Protein AF-A0A139HZ28-F1 (afdb_monomer_lite)

Organism: NCBI:txid113226

Radius of gyration: 20.54 Å; chains: 1; bounding box: 54×57×50 Å

Foldseek 3Di:
DEWEDADLDLDPPDDDDLSYEYEYALLACRSNPPQDQPQDRDDNCVNCPPPPRPAHHYEACGHHDPPDDHHYHYVDPPGLVDQLDQSVLDDTGWDWDQDPVVRDIDTPDPPVSSVVSRVVRVVVVVVVVVVVVVVVVVVPPDDPDPPPDDD

Sequence (151 aa):
MLHTLTTASNRDDLDVTPDAVLVLKNIGPIGNPGMPEAGVIPLPRSKLRGTNTTDMLRLSDGRMSGTAGGTIGLHISPEAAIPGSPFRLVRSGDIIRMNLEKRSLDVDIPNEELARRKAEDEQKAWLQIQRRATHSTERTREVIVDCTKPR

InterPro domains:
  IPR042096 Dihydroxy-acid dehydratase, C-terminal [G3DSA:3.50.30.80] (3-121)
  IPR052352 Sugar Degradation Dehydratases [PTHR43183] (8-134)
  IPR056740 Dihydroxy-acid/6-phosphogluconate dehydratase, C-terminal [PF24877] (13-134)

Structure (mmCIF, N/CA/C/O backbone):
data_AF-A0A139HZ28-F1
#
_entry.id   AF-A0A139HZ28-F1
#
loop_
_atom_site.group_PDB
_atom_site.id
_atom_site.type_symbol
_atom_site.label_atom_id
_atom_site.label_alt_id
_atom_site.label_comp_id
_atom_site.label_asym_id
_atom_site.label_entity_id
_atom_site.label_seq_id
_atom_site.pdbx_PDB_ins_code
_atom_site.Cartn_x
_atom_site.Cartn_y
_atom_site.Cartn_z
_atom_site.occupancy
_atom_site.B_iso_or_equiv
_atom_site.auth_seq_id
_atom_site.auth_comp_id
_atom_site.auth_asym_id
_atom_site.auth_atom_id
_atom_site.pdbx_PDB_model_num
ATOM 1 N N . MET A 1 1 ? -13.471 -10.372 5.796 1.00 46.78 1 MET A N 1
ATOM 2 C CA . MET A 1 1 ? -12.374 -10.470 4.806 1.00 46.78 1 MET A CA 1
ATOM 3 C C . MET A 1 1 ? -12.007 -9.047 4.442 1.00 46.78 1 MET A C 1
ATOM 5 O O . MET A 1 1 ? -12.925 -8.292 4.163 1.00 46.78 1 MET A O 1
ATOM 9 N N . LEU A 1 2 ? -10.734 -8.656 4.534 1.00 61.00 2 LEU A N 1
ATOM 10 C CA . LEU A 1 2 ? -10.327 -7.275 4.256 1.00 61.00 2 LEU A CA 1
ATOM 11 C C . LEU A 1 2 ? -10.006 -7.137 2.760 1.00 61.00 2 LEU A C 1
ATOM 13 O O . LEU A 1 2 ? -9.188 -7.901 2.249 1.00 61.00 2 LEU A O 1
ATOM 17 N N . HIS A 1 3 ? -10.651 -6.204 2.058 1.00 66.81 3 HIS A N 1
ATOM 18 C CA . HIS A 1 3 ? -10.432 -5.959 0.624 1.00 66.81 3 HIS A CA 1
ATOM 19 C C . HIS A 1 3 ? -9.518 -4.750 0.406 1.00 66.81 3 HIS A C 1
ATOM 21 O O . HIS A 1 3 ? -9.628 -3.741 1.099 1.00 66.81 3 HIS A O 1
ATOM 27 N N . THR A 1 4 ? -8.619 -4.829 -0.572 1.00 64.88 4 THR A N 1
ATOM 28 C CA . THR A 1 4 ? -7.662 -3.759 -0.869 1.00 64.88 4 THR A CA 1
ATOM 29 C C . THR A 1 4 ? -8.264 -2.678 -1.751 1.00 64.88 4 THR A C 1
ATOM 31 O O . THR A 1 4 ? -8.928 -2.967 -2.744 1.00 64.88 4 THR A O 1
ATOM 34 N N . LEU A 1 5 ? -7.930 -1.424 -1.461 1.00 64.06 5 LEU A N 1
ATOM 35 C CA . LEU A 1 5 ? -8.213 -0.267 -2.298 1.00 64.06 5 LEU A CA 1
ATOM 36 C C . LEU A 1 5 ? -6.914 0.477 -2.584 1.00 64.06 5 LEU A C 1
ATOM 38 O O . LEU A 1 5 ? -6.300 1.053 -1.691 1.00 64.06 5 LEU A O 1
ATOM 42 N N . THR A 1 6 ? -6.484 0.474 -3.845 1.00 60.38 6 THR A N 1
ATOM 43 C CA . THR A 1 6 ? -5.192 1.054 -4.261 1.00 60.38 6 THR A CA 1
ATOM 44 C C . THR A 1 6 ? -5.275 2.541 -4.634 1.00 60.38 6 THR A C 1
ATOM 46 O O . THR A 1 6 ? -4.320 3.109 -5.161 1.00 60.38 6 THR A O 1
ATOM 49 N N . THR A 1 7 ? -6.414 3.197 -4.396 1.00 57.38 7 THR A N 1
ATOM 50 C CA . THR A 1 7 ? -6.649 4.572 -4.855 1.00 57.38 7 THR A CA 1
ATOM 51 C C . THR A 1 7 ? -6.812 5.519 -3.669 1.00 57.38 7 THR A C 1
ATOM 53 O O . THR A 1 7 ? -7.819 5.477 -2.972 1.00 57.38 7 THR A O 1
ATOM 56 N N . ALA A 1 8 ? -5.857 6.432 -3.478 1.00 53.53 8 ALA A N 1
ATOM 57 C CA . ALA A 1 8 ? -5.915 7.508 -2.480 1.00 53.53 8 ALA A CA 1
ATOM 58 C C . ALA A 1 8 ? -6.759 8.713 -2.946 1.00 53.53 8 ALA A C 1
ATOM 60 O O . ALA A 1 8 ? -6.397 9.866 -2.720 1.00 53.53 8 ALA A O 1
ATOM 61 N N . SER A 1 9 ? -7.850 8.468 -3.676 1.00 52.31 9 SER A N 1
ATOM 62 C CA . SER A 1 9 ? -8.640 9.532 -4.299 1.00 52.31 9 SER A CA 1
ATOM 63 C C . SER A 1 9 ? -9.982 9.675 -3.589 1.00 52.31 9 SER A C 1
ATOM 65 O O . SER A 1 9 ? -10.68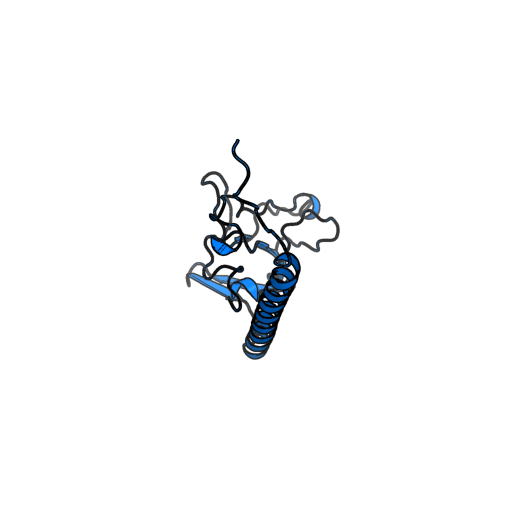4 8.688 -3.393 1.00 52.31 9 SER A O 1
ATOM 67 N N . ASN A 1 10 ? -10.338 10.909 -3.219 1.00 55.81 10 ASN A N 1
ATOM 68 C CA . ASN A 1 10 ? -11.625 11.281 -2.622 1.00 55.81 10 ASN A CA 1
ATOM 69 C C . ASN A 1 10 ? -12.741 11.270 -3.682 1.00 55.81 10 ASN A C 1
ATOM 71 O O . ASN A 1 10 ? -13.394 12.284 -3.917 1.00 55.81 10 ASN A O 1
ATOM 75 N N . ARG A 1 11 ? -12.872 10.159 -4.409 1.00 64.56 11 ARG A N 1
ATOM 76 C CA . ARG A 1 11 ? -13.906 9.996 -5.424 1.00 64.56 11 ARG A CA 1
ATOM 77 C C . ARG A 1 11 ? -15.147 9.392 -4.796 1.00 64.56 11 ARG A C 1
ATOM 79 O O . ARG A 1 11 ? -15.071 8.437 -4.021 1.00 64.56 11 ARG A O 1
ATOM 86 N N . ASP A 1 12 ? -16.293 9.926 -5.187 1.00 59.78 12 ASP A N 1
ATOM 87 C CA . ASP A 1 12 ? -17.586 9.477 -4.683 1.00 59.78 12 ASP A CA 1
ATOM 88 C C . ASP A 1 12 ? -18.006 8.112 -5.246 1.00 59.78 12 ASP A C 1
ATOM 90 O O . ASP A 1 12 ? -18.905 7.481 -4.696 1.00 59.78 12 ASP A O 1
ATOM 94 N N . ASP A 1 13 ? -17.334 7.605 -6.281 1.00 66.25 13 ASP A N 1
ATOM 95 C CA . ASP A 1 13 ? -17.544 6.271 -6.856 1.00 66.25 13 ASP A CA 1
ATOM 96 C C . ASP A 1 13 ? -16.716 5.169 -6.170 1.00 66.25 13 ASP A C 1
ATOM 98 O O . ASP A 1 13 ? -16.830 4.000 -6.533 1.00 66.25 13 ASP A O 1
ATOM 102 N N . LEU A 1 14 ? -15.900 5.511 -5.164 1.00 68.25 14 LEU A N 1
ATOM 103 C CA . LEU A 1 14 ? -15.061 4.528 -4.487 1.00 68.25 14 LEU A CA 1
ATOM 104 C C . LEU A 1 14 ? -15.901 3.663 -3.533 1.00 68.25 14 LEU A C 1
ATOM 106 O O . LEU A 1 14 ? -16.596 4.177 -2.645 1.00 68.25 14 LEU A O 1
ATOM 110 N N . ASP A 1 15 ? -15.829 2.349 -3.728 1.00 72.62 15 ASP A N 1
ATOM 111 C CA . ASP A 1 15 ? -16.467 1.347 -2.876 1.00 72.62 15 ASP A CA 1
ATOM 112 C C . ASP A 1 15 ? -15.572 1.063 -1.661 1.00 72.62 15 ASP A C 1
ATOM 114 O O . ASP A 1 15 ? -14.642 0.259 -1.727 1.00 72.62 15 ASP A O 1
ATOM 118 N N . VAL A 1 16 ? -15.782 1.817 -0.575 1.00 78.44 16 VAL A N 1
ATOM 119 C CA . VAL A 1 16 ? -14.986 1.713 0.656 1.00 78.44 16 VAL A CA 1
ATOM 120 C C . VAL A 1 16 ? -15.843 1.229 1.810 1.00 78.44 16 VAL A C 1
ATOM 122 O O . VAL A 1 16 ? -16.728 1.942 2.280 1.00 78.44 16 VAL A O 1
ATOM 125 N N . THR A 1 17 ? -15.509 0.048 2.318 1.00 82.62 17 THR A N 1
ATOM 126 C CA . THR A 1 17 ? -16.058 -0.504 3.559 1.00 82.62 17 THR A CA 1
ATOM 127 C C . THR A 1 17 ? -15.107 -0.258 4.736 1.00 82.62 17 THR A C 1
ATOM 129 O O . THR A 1 17 ? -13.901 -0.135 4.517 1.00 82.62 17 THR A O 1
ATOM 132 N N . PRO A 1 18 ? -15.590 -0.262 5.992 1.00 82.81 18 PRO A N 1
ATOM 133 C CA . PRO A 1 18 ? -14.739 -0.223 7.189 1.00 82.81 18 PRO A CA 1
ATOM 134 C C . PRO A 1 18 ? -13.611 -1.260 7.218 1.00 82.81 18 PRO A C 1
ATOM 136 O O . PRO A 1 18 ? -12.515 -0.977 7.688 1.00 82.81 18 PRO A O 1
ATOM 139 N N . ASP A 1 19 ? -13.881 -2.442 6.668 1.00 84.81 19 ASP A N 1
ATOM 140 C CA . ASP A 1 19 ? -12.941 -3.559 6.565 1.00 84.81 19 ASP A CA 1
ATOM 141 C C . ASP A 1 19 ? -11.975 -3.430 5.370 1.00 84.81 19 ASP A C 1
ATOM 143 O O . ASP A 1 19 ? -11.244 -4.361 5.042 1.00 84.81 19 ASP A O 1
ATOM 147 N N . ALA A 1 20 ? -11.979 -2.314 4.643 1.00 87.44 20 ALA A N 1
ATOM 148 C CA . ALA A 1 20 ? -11.076 -2.146 3.515 1.00 87.44 20 ALA A CA 1
ATOM 149 C C . ALA A 1 20 ? -9.671 -1.716 3.968 1.00 87.44 20 ALA A C 1
ATOM 151 O O . ALA A 1 20 ? -9.495 -1.017 4.967 1.00 87.44 20 ALA A O 1
ATOM 152 N N . VAL A 1 21 ? -8.661 -2.095 3.186 1.00 89.25 21 VAL A N 1
ATOM 153 C CA . VAL A 1 21 ? -7.271 -1.661 3.366 1.00 89.25 21 VAL A CA 1
ATOM 154 C C . VAL A 1 21 ? -6.951 -0.584 2.347 1.00 89.25 21 VAL A C 1
ATOM 156 O O . VAL A 1 21 ? -7.035 -0.815 1.140 1.00 89.25 21 VAL A O 1
ATOM 159 N N . LEU A 1 22 ? -6.551 0.590 2.824 1.00 88.88 22 LEU A N 1
ATOM 160 C CA . LEU A 1 22 ? -6.168 1.701 1.960 1.00 88.88 22 LEU A CA 1
ATOM 161 C C . LEU A 1 22 ? -4.682 1.585 1.613 1.00 88.88 22 LEU A C 1
ATOM 163 O O . LEU A 1 22 ? -3.836 1.555 2.503 1.00 88.88 22 LEU A O 1
ATOM 167 N N . VAL A 1 23 ? -4.355 1.538 0.325 1.00 90.38 23 VAL A N 1
ATOM 168 C CA . VAL A 1 23 ? -2.983 1.373 -0.166 1.00 90.38 23 VAL A CA 1
ATOM 169 C C . VAL A 1 23 ? -2.599 2.565 -1.031 1.00 90.38 23 VAL A C 1
ATOM 171 O O . VAL A 1 23 ? -3.245 2.845 -2.040 1.00 90.38 23 VAL A O 1
ATOM 174 N N . LEU A 1 24 ? -1.514 3.240 -0.657 1.00 89.56 24 LEU A N 1
ATOM 175 C CA . LEU A 1 24 ? -0.926 4.349 -1.396 1.00 89.56 24 LEU A CA 1
ATOM 176 C C . LEU A 1 24 ? 0.470 3.965 -1.880 1.00 89.56 24 LEU A C 1
ATOM 178 O O . LEU A 1 24 ? 1.295 3.472 -1.118 1.00 89.56 24 LEU A O 1
ATOM 182 N N . LYS A 1 25 ? 0.714 4.184 -3.169 1.00 90.94 25 LYS A N 1
ATOM 183 C CA . LYS A 1 25 ? 1.901 3.715 -3.886 1.00 90.94 25 LYS A CA 1
ATOM 184 C C . LYS A 1 25 ? 2.652 4.869 -4.521 1.00 90.94 25 LYS A C 1
ATOM 186 O O . LYS A 1 25 ? 2.038 5.883 -4.851 1.00 90.94 25 LYS A O 1
ATOM 191 N N . ASN A 1 26 ? 3.925 4.634 -4.829 1.00 88.62 26 ASN A N 1
ATOM 192 C CA . ASN A 1 26 ? 4.801 5.572 -5.530 1.00 88.62 26 ASN A CA 1
ATOM 193 C C . ASN A 1 26 ? 5.061 6.851 -4.723 1.00 88.62 26 ASN A C 1
ATOM 195 O O . ASN A 1 26 ? 5.196 7.927 -5.298 1.00 88.62 26 ASN A O 1
ATOM 199 N N . ILE A 1 27 ? 5.131 6.735 -3.396 1.00 88.94 27 ILE A N 1
ATOM 200 C CA . ILE A 1 27 ? 5.531 7.818 -2.484 1.00 88.94 27 ILE A CA 1
ATOM 201 C C . ILE A 1 27 ? 6.902 7.524 -1.850 1.00 88.94 27 ILE A C 1
ATOM 203 O O . ILE A 1 27 ? 7.327 8.219 -0.927 1.00 88.94 27 ILE A O 1
ATOM 207 N N . GLY A 1 28 ? 7.583 6.483 -2.331 1.00 87.31 28 GLY A N 1
ATOM 208 C CA . GLY A 1 28 ? 8.929 6.109 -1.918 1.00 87.31 28 GLY A CA 1
ATOM 209 C C . GLY A 1 28 ? 10.029 6.962 -2.563 1.00 87.31 28 GLY A C 1
ATOM 210 O O . GLY A 1 28 ? 9.734 7.900 -3.310 1.00 87.31 28 GLY A O 1
ATOM 211 N N . PRO A 1 29 ? 11.308 6.657 -2.279 1.00 87.00 29 PRO A N 1
ATOM 212 C CA . PRO A 1 29 ? 12.458 7.436 -2.738 1.00 87.00 29 PRO A CA 1
ATOM 213 C C . PRO A 1 29 ? 12.575 7.602 -4.256 1.00 87.00 29 PRO A C 1
ATOM 215 O O . PRO A 1 29 ? 13.029 8.655 -4.698 1.00 87.00 29 PRO A O 1
ATOM 218 N N . ILE A 1 30 ? 12.198 6.593 -5.046 1.00 86.62 30 ILE A N 1
ATOM 219 C CA . ILE A 1 30 ? 12.215 6.638 -6.515 1.00 86.62 30 ILE A CA 1
ATOM 220 C C . ILE A 1 30 ? 10.863 7.126 -7.043 1.00 86.62 30 ILE A C 1
ATOM 222 O O . ILE A 1 30 ? 10.824 7.901 -7.999 1.00 86.62 30 ILE A O 1
ATOM 226 N N . GLY A 1 31 ? 9.756 6.671 -6.446 1.00 82.31 31 GLY A N 1
ATOM 227 C CA . GLY A 1 31 ? 8.402 6.983 -6.912 1.00 82.31 31 GLY A CA 1
ATOM 228 C C . GLY A 1 31 ? 8.056 8.461 -6.803 1.00 82.31 31 GLY A C 1
ATOM 229 O O . GLY A 1 31 ? 7.573 9.056 -7.768 1.00 82.31 31 GLY A O 1
ATOM 230 N N . ASN A 1 32 ? 8.362 9.055 -5.652 1.00 82.38 32 ASN A N 1
ATOM 231 C CA . ASN A 1 32 ? 8.280 10.487 -5.433 1.00 82.38 32 ASN A CA 1
ATOM 232 C C . ASN A 1 32 ? 9.621 10.959 -4.853 1.00 82.38 32 ASN A C 1
ATOM 234 O O . ASN A 1 32 ? 9.832 10.819 -3.644 1.00 82.38 32 ASN A O 1
ATOM 238 N N . PRO A 1 33 ? 10.546 11.450 -5.706 1.00 80.19 33 PRO A N 1
ATOM 239 C CA . PRO A 1 33 ? 11.932 11.714 -5.344 1.00 80.19 33 PRO A CA 1
ATOM 240 C C . PRO A 1 33 ? 12.091 12.372 -3.973 1.00 80.19 33 PRO A C 1
ATOM 242 O O . PRO A 1 33 ? 11.611 13.479 -3.742 1.00 80.19 33 PRO A O 1
ATOM 245 N N . GLY A 1 34 ? 12.770 11.671 -3.062 1.00 78.25 34 GLY A N 1
ATOM 246 C CA . GLY A 1 34 ? 13.008 12.145 -1.695 1.00 78.25 34 GLY A CA 1
ATOM 247 C C . GLY A 1 34 ? 12.005 11.675 -0.635 1.00 78.25 34 GLY A C 1
ATOM 248 O O . GLY A 1 34 ? 12.179 12.042 0.523 1.00 78.25 34 GLY A O 1
ATOM 249 N N . MET A 1 35 ? 11.019 10.837 -0.989 1.00 82.38 35 MET A N 1
ATOM 250 C CA . MET A 1 35 ? 10.100 10.170 -0.051 1.00 82.38 35 MET A CA 1
ATOM 251 C C . MET A 1 35 ? 9.396 11.160 0.902 1.00 82.38 35 MET A C 1
ATOM 253 O O . MET A 1 35 ? 9.713 11.220 2.095 1.00 82.38 35 MET A O 1
ATOM 257 N N . PRO A 1 36 ? 8.456 11.979 0.401 1.00 78.38 36 PRO A N 1
ATOM 258 C CA . PRO A 1 36 ? 7.821 13.019 1.204 1.00 78.38 36 PRO A CA 1
ATOM 259 C C . PRO A 1 36 ? 6.960 12.446 2.337 1.00 78.38 36 PRO A C 1
ATOM 261 O O . PRO A 1 36 ? 6.464 11.319 2.271 1.00 78.38 36 PRO A O 1
ATOM 264 N N . GLU A 1 37 ? 6.701 13.265 3.361 1.00 78.81 37 GLU A N 1
ATOM 265 C CA . GLU A 1 37 ? 5.820 12.941 4.499 1.00 78.81 37 GLU A CA 1
ATOM 266 C C . GLU A 1 37 ? 4.321 12.986 4.137 1.00 78.81 37 GLU A C 1
ATOM 268 O O . GLU A 1 37 ? 3.483 13.468 4.895 1.00 78.81 37 GLU A O 1
ATOM 273 N N . ALA A 1 38 ? 3.978 12.483 2.952 1.00 72.94 38 ALA A N 1
ATOM 274 C CA . ALA A 1 38 ? 2.627 12.425 2.398 1.00 72.94 38 ALA A CA 1
ATOM 275 C C . ALA A 1 38 ? 2.087 10.982 2.326 1.00 72.94 38 ALA A C 1
ATOM 277 O O . ALA A 1 38 ? 1.158 10.694 1.578 1.00 72.94 38 ALA A O 1
ATOM 278 N N . GLY A 1 39 ? 2.673 10.057 3.091 1.00 69.69 39 GLY A N 1
ATOM 279 C CA . GLY A 1 39 ? 2.309 8.638 3.126 1.00 69.69 39 GLY A CA 1
ATOM 280 C C . GLY A 1 39 ? 1.043 8.320 3.928 1.00 69.69 39 GLY A C 1
ATOM 281 O O . GLY A 1 39 ? 0.659 7.152 4.004 1.00 69.69 39 GLY A O 1
ATOM 282 N N . VAL A 1 40 ? 0.396 9.325 4.532 1.00 78.12 40 VAL A N 1
ATOM 283 C CA . VAL A 1 40 ? -0.852 9.154 5.290 1.00 78.12 40 VAL A CA 1
ATOM 284 C C . VAL A 1 40 ? -2.048 9.365 4.377 1.00 78.12 40 VAL A C 1
ATOM 286 O O . VAL A 1 40 ? -2.284 10.458 3.868 1.00 78.12 40 VAL A O 1
ATOM 289 N N . ILE A 1 41 ? -2.852 8.315 4.236 1.00 79.06 41 ILE A N 1
ATOM 290 C CA . ILE A 1 41 ? -4.125 8.378 3.525 1.00 79.06 41 ILE A CA 1
ATOM 291 C C . ILE A 1 41 ? -5.186 8.899 4.507 1.00 79.06 41 ILE A C 1
ATOM 293 O O . ILE A 1 41 ? -5.390 8.274 5.559 1.00 79.06 41 ILE A O 1
ATOM 297 N N . PRO A 1 42 ? -5.858 10.029 4.219 1.00 80.38 42 PRO A N 1
ATOM 298 C CA . PRO A 1 42 ? -6.971 10.484 5.038 1.00 80.38 42 PRO A CA 1
ATOM 299 C C . PRO A 1 42 ? -8.135 9.493 4.932 1.00 80.38 42 PRO A C 1
ATOM 301 O O . PRO A 1 42 ? -8.424 8.969 3.857 1.00 80.38 42 PRO A O 1
ATOM 304 N N . LEU A 1 43 ? -8.820 9.244 6.050 1.00 81.12 43 LEU A N 1
ATOM 305 C CA . LEU A 1 43 ? -9.998 8.379 6.047 1.00 81.12 43 LEU A CA 1
ATOM 306 C C . LEU A 1 43 ? -11.117 9.019 5.206 1.00 81.12 43 LEU A C 1
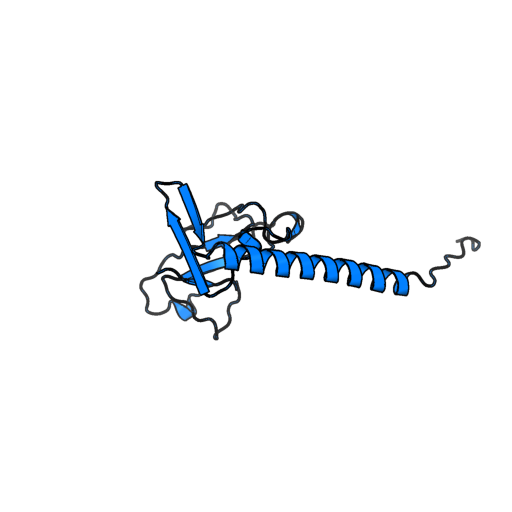ATOM 308 O O . LEU A 1 43 ? -11.401 10.209 5.392 1.00 81.12 43 LEU A O 1
ATOM 312 N N . PRO A 1 44 ? -11.798 8.256 4.330 1.00 78.56 44 PRO A N 1
ATOM 313 C CA . PRO A 1 44 ? -12.917 8.757 3.540 1.00 78.56 44 PRO A CA 1
ATOM 314 C C . PRO A 1 44 ? -14.159 8.926 4.429 1.00 78.56 44 PRO A C 1
ATOM 316 O O . PRO A 1 44 ? -15.070 8.098 4.449 1.00 78.56 44 PRO A O 1
ATOM 319 N N . ARG A 1 45 ? -14.198 10.024 5.196 1.00 77.12 45 ARG A N 1
ATOM 320 C CA . ARG A 1 45 ? -15.255 10.316 6.185 1.00 77.12 45 ARG A CA 1
ATOM 321 C C . ARG A 1 45 ? -16.660 10.342 5.582 1.00 77.12 45 ARG A C 1
ATOM 323 O O . ARG A 1 45 ? -17.613 10.008 6.275 1.00 77.12 45 ARG A O 1
ATOM 330 N N . SER A 1 46 ? -16.791 10.731 4.313 1.00 76.19 46 SER A N 1
ATOM 331 C CA . SER A 1 46 ? -18.065 10.725 3.584 1.00 76.19 46 SER A CA 1
ATOM 332 C C . SER A 1 46 ? -18.649 9.315 3.456 1.00 76.19 46 SER A C 1
ATOM 334 O O . SER A 1 46 ? -19.852 9.142 3.627 1.00 76.19 46 SER A O 1
ATOM 336 N N . LYS A 1 47 ? -17.798 8.308 3.222 1.00 74.56 47 LYS A N 1
ATOM 337 C CA . LYS A 1 47 ? -18.178 6.897 3.033 1.00 74.56 47 LYS A CA 1
ATOM 338 C C . LYS A 1 47 ? -18.354 6.141 4.344 1.00 74.56 47 LYS A C 1
ATOM 340 O O . LYS A 1 47 ? -19.205 5.269 4.442 1.00 74.56 47 LYS A O 1
ATOM 345 N N . LEU A 1 48 ? -17.597 6.522 5.369 1.00 75.38 48 LEU A N 1
ATOM 346 C CA . LEU A 1 48 ? -17.718 5.953 6.713 1.00 75.38 48 LEU A CA 1
ATOM 347 C C . LEU A 1 48 ? -18.843 6.602 7.536 1.00 75.38 48 LEU A C 1
ATOM 349 O O . LEU A 1 48 ? -19.063 6.230 8.689 1.00 75.38 48 LEU A O 1
ATOM 353 N N . ARG A 1 49 ? -19.574 7.576 6.979 1.00 73.88 49 ARG A N 1
ATOM 354 C CA . ARG A 1 49 ? -20.647 8.278 7.689 1.00 73.88 49 ARG A CA 1
ATOM 355 C C . ARG A 1 49 ? -21.760 7.298 8.075 1.00 73.88 49 ARG A C 1
ATOM 357 O O . ARG A 1 49 ? -22.432 6.748 7.214 1.00 73.88 49 ARG A O 1
ATOM 364 N N . GLY A 1 50 ? -21.979 7.124 9.379 1.00 75.50 50 GLY A N 1
ATOM 365 C CA . GLY A 1 50 ? -22.956 6.172 9.929 1.00 75.50 50 GLY A CA 1
ATOM 366 C C . GLY A 1 50 ? -22.347 4.839 10.374 1.00 75.50 50 GLY A C 1
ATOM 367 O O . GLY A 1 50 ? -23.007 4.077 11.072 1.00 75.50 50 GLY A O 1
ATOM 368 N N . THR A 1 51 ? -21.078 4.586 10.050 1.00 74.94 51 THR A N 1
ATOM 369 C CA . THR A 1 51 ? -20.284 3.510 10.656 1.00 74.94 51 THR A CA 1
ATOM 370 C C . THR A 1 51 ? -19.562 4.061 11.889 1.00 74.94 51 THR A C 1
ATOM 372 O O . THR A 1 51 ? -19.108 5.205 11.875 1.00 74.94 51 THR A O 1
ATOM 375 N N . ASN A 1 52 ? -19.434 3.281 12.967 1.00 81.06 52 ASN A N 1
ATOM 376 C CA . ASN A 1 52 ? -18.651 3.678 14.151 1.00 81.06 52 ASN A CA 1
ATOM 377 C C . ASN A 1 52 ? -17.134 3.468 13.933 1.00 81.06 52 ASN A C 1
ATOM 379 O O . ASN A 1 52 ? -16.398 3.109 14.850 1.00 81.06 52 ASN A O 1
ATOM 383 N N . THR A 1 53 ? -16.675 3.611 12.689 1.00 81.75 53 THR A N 1
ATOM 384 C CA . THR A 1 53 ? -15.306 3.309 12.274 1.00 81.75 53 THR A CA 1
ATOM 385 C C . THR A 1 53 ? -14.434 4.536 12.465 1.00 81.75 53 THR A C 1
ATOM 387 O O . THR A 1 53 ? -14.557 5.531 11.751 1.00 81.75 53 THR A O 1
ATOM 390 N N . THR A 1 54 ? -13.541 4.459 13.446 1.00 83.81 54 THR A N 1
ATOM 391 C CA . THR A 1 54 ? -12.602 5.532 13.796 1.00 83.81 54 THR A CA 1
ATOM 392 C C . THR A 1 54 ? -11.221 5.343 13.172 1.00 83.81 54 THR A C 1
ATOM 394 O O . THR A 1 54 ? -10.474 6.314 13.057 1.00 83.81 54 THR A O 1
ATOM 397 N N . ASP A 1 55 ? -10.888 4.123 12.745 1.00 87.75 55 ASP A N 1
ATOM 398 C CA . ASP A 1 55 ? -9.589 3.763 12.184 1.00 87.75 55 ASP A CA 1
ATOM 399 C C . ASP A 1 55 ? -9.718 2.679 11.102 1.00 87.75 55 ASP A C 1
ATOM 401 O O . ASP A 1 55 ? -10.653 1.880 11.118 1.00 87.75 55 ASP A O 1
ATOM 405 N N . MET A 1 56 ? -8.770 2.668 10.164 1.00 87.44 56 MET A N 1
ATOM 406 C CA . MET A 1 56 ? -8.646 1.681 9.089 1.00 87.44 56 MET A CA 1
ATOM 407 C C . MET A 1 56 ? -7.171 1.390 8.820 1.00 87.44 56 MET A C 1
ATOM 409 O O . MET A 1 56 ? -6.328 2.291 8.926 1.00 87.44 56 MET A O 1
ATOM 413 N N . LEU A 1 57 ? -6.875 0.160 8.389 1.00 89.81 57 LEU A N 1
ATOM 414 C CA . LEU A 1 57 ? -5.531 -0.220 7.967 1.00 89.81 57 LEU A CA 1
ATOM 415 C C . LEU A 1 57 ? -5.124 0.567 6.715 1.00 89.81 57 LEU A C 1
ATOM 417 O O . LEU A 1 57 ? -5.789 0.516 5.677 1.00 89.81 57 LEU A O 1
ATOM 421 N N . ARG A 1 58 ? -4.008 1.287 6.820 1.00 90.06 58 ARG A N 1
ATOM 422 C CA . ARG A 1 58 ? -3.438 2.117 5.753 1.00 90.06 58 ARG A CA 1
ATOM 423 C C . ARG A 1 58 ? -2.002 1.694 5.485 1.00 90.06 58 ARG A C 1
ATOM 425 O O . ARG A 1 58 ? -1.237 1.520 6.424 1.00 90.06 58 ARG A O 1
ATOM 432 N N . LEU A 1 59 ? -1.631 1.534 4.223 1.00 91.88 59 LEU A N 1
ATOM 433 C CA . LEU A 1 59 ? -0.318 1.045 3.805 1.00 91.88 59 LEU A CA 1
ATOM 434 C C . LEU A 1 59 ? 0.304 2.004 2.794 1.00 91.88 59 LEU A C 1
ATOM 436 O O . LEU A 1 59 ? -0.350 2.367 1.813 1.00 91.88 59 LEU A O 1
ATOM 440 N N . SER A 1 60 ? 1.567 2.382 2.995 1.00 91.38 60 SER A N 1
ATOM 441 C CA . SER A 1 60 ? 2.320 3.136 1.994 1.00 91.38 60 SER A CA 1
ATOM 442 C C . SER A 1 60 ? 3.820 2.841 1.979 1.00 91.38 60 SER A C 1
ATOM 444 O O . SER A 1 60 ? 4.425 2.421 2.966 1.00 91.38 60 SER A O 1
ATOM 446 N N . ASP A 1 61 ? 4.427 3.092 0.820 1.00 91.88 61 ASP A N 1
ATOM 447 C CA .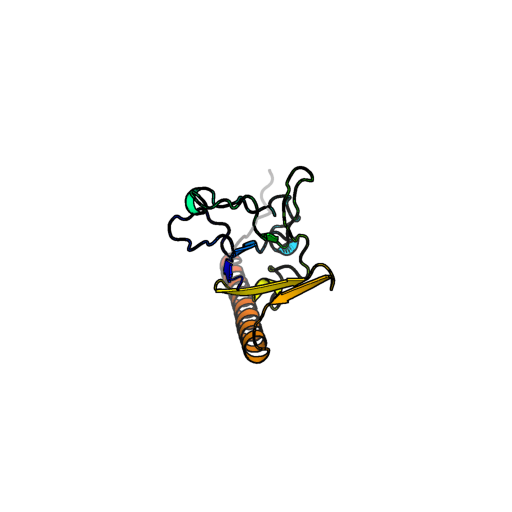 ASP A 1 61 ? 5.879 3.109 0.617 1.00 91.88 61 ASP A CA 1
ATOM 448 C C . ASP A 1 61 ? 6.507 4.474 0.968 1.00 91.88 61 ASP A C 1
ATOM 450 O O . ASP A 1 61 ? 7.679 4.702 0.688 1.00 91.88 61 ASP A O 1
ATOM 454 N N . GLY A 1 62 ? 5.740 5.376 1.596 1.00 89.12 62 GLY A N 1
ATOM 455 C CA . GLY A 1 62 ? 6.156 6.726 1.979 1.00 89.12 62 GLY A CA 1
ATOM 456 C C . GLY A 1 62 ? 6.351 6.915 3.484 1.00 89.12 62 GLY A C 1
ATOM 457 O O . GLY A 1 62 ? 6.342 5.959 4.263 1.00 89.12 62 GLY A O 1
ATOM 458 N N . ARG A 1 63 ? 6.536 8.177 3.888 1.00 89.31 63 ARG A N 1
ATOM 459 C CA . ARG A 1 63 ? 6.707 8.617 5.286 1.00 89.31 63 ARG A CA 1
ATOM 460 C C . ARG A 1 63 ? 5.444 9.279 5.836 1.00 89.31 63 ARG A C 1
ATOM 462 O O . ARG A 1 63 ? 4.610 9.757 5.073 1.00 89.31 63 ARG A O 1
ATOM 469 N N . MET A 1 64 ? 5.345 9.395 7.159 1.00 86.19 64 MET A N 1
ATOM 470 C CA . MET A 1 64 ? 4.355 10.244 7.837 1.00 86.19 64 MET A CA 1
ATOM 471 C C . MET A 1 64 ? 5.028 11.227 8.792 1.00 86.19 64 MET A C 1
ATOM 473 O O . MET A 1 64 ? 6.097 10.925 9.324 1.00 86.19 64 MET A O 1
ATOM 477 N N . SER A 1 65 ? 4.359 12.346 9.075 1.00 80.31 65 SER A N 1
ATOM 478 C CA . SER A 1 65 ? 4.693 13.169 10.236 1.00 80.31 65 SER A CA 1
ATOM 479 C C . SER A 1 65 ? 4.362 12.405 11.524 1.00 80.31 65 SER A C 1
ATOM 481 O O . SER A 1 65 ? 3.335 11.727 11.611 1.00 80.31 65 SER A O 1
ATOM 483 N N . GLY A 1 66 ? 5.189 12.549 12.564 1.00 74.25 66 GLY A N 1
ATOM 484 C CA . GLY A 1 66 ? 4.991 11.864 13.854 1.00 74.25 66 GLY A CA 1
ATOM 485 C C . GLY A 1 66 ? 3.715 12.253 14.622 1.00 74.25 66 GLY A C 1
ATOM 486 O O . GLY A 1 66 ? 3.449 11.704 15.683 1.00 74.25 66 GLY A O 1
ATOM 487 N N . THR A 1 67 ? 2.931 13.203 14.107 1.00 72.06 67 THR A N 1
ATOM 488 C CA . THR A 1 67 ? 1.658 13.671 14.676 1.00 72.06 67 THR A CA 1
ATOM 489 C C . THR A 1 67 ? 0.434 12.920 14.151 1.00 72.06 67 THR A C 1
ATOM 491 O O . THR A 1 67 ? -0.649 13.051 14.722 1.00 72.06 67 THR A O 1
ATOM 494 N N . ALA A 1 68 ? 0.567 12.160 13.062 1.00 72.31 68 ALA A N 1
ATOM 495 C CA . ALA A 1 68 ? -0.526 11.352 12.536 1.00 72.31 68 ALA A CA 1
ATOM 496 C C . ALA A 1 68 ? -0.630 10.009 13.289 1.00 72.31 68 ALA A C 1
ATOM 498 O O . ALA A 1 68 ? 0.354 9.505 13.825 1.00 72.31 68 ALA A O 1
ATOM 499 N N . GLY A 1 69 ? -1.834 9.430 13.353 1.00 75.00 69 GLY A N 1
ATOM 500 C CA . GLY A 1 69 ? -2.108 8.240 14.166 1.00 75.00 69 GLY A CA 1
ATOM 501 C C . GLY A 1 69 ? -3.099 7.246 13.551 1.00 75.00 69 GLY A C 1
ATOM 502 O O . GLY A 1 69 ? -3.776 7.525 12.551 1.00 75.00 69 GLY A O 1
ATOM 503 N N . GLY A 1 70 ? -3.166 6.075 14.186 1.00 84.94 70 GLY A N 1
ATOM 504 C CA . GLY A 1 70 ? -3.985 4.916 13.816 1.00 84.94 70 GLY A CA 1
ATOM 505 C C . GLY A 1 70 ? -3.168 3.773 13.207 1.00 84.94 70 GLY A C 1
ATOM 506 O O . GLY A 1 70 ? -1.941 3.748 13.304 1.00 84.94 70 GLY A O 1
ATOM 507 N N . THR A 1 71 ? -3.849 2.813 12.592 1.00 89.31 71 THR A N 1
ATOM 508 C CA . THR A 1 71 ? -3.251 1.569 12.096 1.00 89.31 71 THR A CA 1
ATOM 509 C C . THR A 1 71 ? -2.611 1.790 10.724 1.00 89.31 71 THR A C 1
ATOM 511 O O . THR A 1 71 ? -3.267 1.680 9.685 1.00 89.31 71 THR A O 1
ATOM 514 N N . ILE A 1 72 ? -1.320 2.138 10.712 1.00 89.25 72 ILE A N 1
ATOM 515 C CA . ILE A 1 72 ? -0.592 2.529 9.496 1.00 89.25 72 ILE A CA 1
ATOM 516 C C . ILE A 1 72 ? 0.700 1.713 9.345 1.00 89.25 72 ILE A C 1
ATOM 518 O O . ILE A 1 72 ? 1.541 1.694 10.240 1.00 89.25 72 ILE A O 1
ATOM 522 N N . GLY A 1 73 ? 0.874 1.069 8.189 1.00 90.38 73 GLY A N 1
ATOM 523 C CA . GLY A 1 73 ? 2.135 0.484 7.738 1.00 90.38 73 GLY A CA 1
ATOM 524 C C . GLY A 1 73 ? 2.864 1.436 6.792 1.00 90.38 73 GLY A C 1
ATOM 525 O O . GLY A 1 73 ? 2.315 1.831 5.764 1.00 90.38 73 GLY A O 1
ATOM 526 N N . LEU A 1 74 ? 4.098 1.798 7.137 1.00 90.81 74 LEU A N 1
ATOM 527 C CA . LEU A 1 74 ? 4.942 2.726 6.379 1.00 90.81 74 LEU A CA 1
ATOM 528 C C . LEU A 1 74 ? 6.258 2.083 5.964 1.00 90.81 74 LEU A C 1
ATOM 530 O O . LEU A 1 74 ? 6.618 1.013 6.454 1.00 90.81 74 LEU A O 1
ATOM 534 N N . HIS A 1 75 ? 6.997 2.786 5.102 1.00 91.69 75 HIS A N 1
ATOM 535 C CA . HIS A 1 75 ? 8.325 2.380 4.636 1.00 91.69 75 HIS A CA 1
ATOM 536 C C . HIS A 1 75 ? 8.328 0.993 3.973 1.00 91.69 75 HIS A C 1
ATOM 538 O O . HIS A 1 75 ? 9.333 0.277 4.016 1.00 91.69 75 HIS A O 1
ATOM 544 N N . ILE A 1 76 ? 7.204 0.606 3.359 1.00 92.31 76 ILE A N 1
ATOM 545 C CA . ILE A 1 76 ? 7.084 -0.686 2.685 1.00 92.31 76 ILE A CA 1
ATOM 546 C C . ILE A 1 76 ? 8.146 -0.768 1.593 1.00 92.31 76 ILE A C 1
ATOM 548 O O . ILE A 1 76 ? 8.177 0.037 0.662 1.00 92.31 76 ILE A O 1
ATOM 552 N N . SER A 1 77 ? 9.023 -1.755 1.744 1.00 90.94 77 SER A N 1
ATOM 553 C CA . SER A 1 77 ? 10.169 -1.979 0.876 1.00 90.94 77 SER A CA 1
ATOM 554 C C . SER A 1 77 ? 10.148 -3.421 0.366 1.00 90.94 77 SER A C 1
ATOM 556 O O . SER A 1 77 ? 9.913 -4.329 1.166 1.00 90.94 77 SER A O 1
ATOM 558 N N . PRO A 1 78 ? 10.421 -3.667 -0.928 1.00 92.12 78 PRO A N 1
ATOM 559 C CA . PRO A 1 78 ? 10.741 -2.689 -1.979 1.00 92.12 78 PRO A CA 1
ATOM 560 C C . PRO A 1 78 ? 9.544 -1.801 -2.388 1.00 92.12 78 PRO A C 1
ATOM 562 O O . PRO A 1 78 ? 8.410 -2.278 -2.425 1.00 92.12 78 PRO A O 1
ATOM 565 N N . GLU A 1 79 ? 9.794 -0.523 -2.708 1.00 92.12 79 GLU A N 1
ATOM 566 C CA . GLU A 1 79 ? 8.740 0.455 -3.045 1.00 92.12 79 GLU A CA 1
ATOM 567 C C . GLU A 1 79 ? 7.992 0.121 -4.351 1.00 92.12 79 GLU A C 1
ATOM 569 O O . GLU A 1 79 ? 8.482 -0.635 -5.197 1.00 92.12 79 GLU A O 1
ATOM 574 N N . ALA A 1 80 ? 6.820 0.725 -4.578 1.00 92.12 80 ALA A N 1
ATOM 575 C CA . ALA A 1 80 ? 6.013 0.451 -5.772 1.00 92.12 80 ALA A CA 1
ATOM 576 C C . ALA A 1 80 ? 6.605 1.015 -7.078 1.00 92.12 80 ALA A C 1
ATOM 578 O O . ALA A 1 80 ? 6.199 0.611 -8.171 1.00 92.12 80 ALA A O 1
ATOM 579 N N . ALA A 1 81 ? 7.566 1.935 -6.991 1.00 89.25 81 ALA A N 1
ATOM 580 C CA . ALA A 1 81 ? 8.232 2.487 -8.164 1.00 89.25 81 ALA A CA 1
ATOM 581 C C . ALA A 1 81 ? 9.163 1.475 -8.849 1.00 89.25 81 ALA A C 1
ATOM 583 O O . ALA A 1 81 ? 9.397 1.582 -10.053 1.00 89.25 81 ALA A O 1
ATOM 584 N N . ILE A 1 82 ? 9.660 0.483 -8.103 1.00 90.56 82 ILE A N 1
ATOM 585 C CA . ILE A 1 82 ? 10.552 -0.559 -8.615 1.00 90.56 82 ILE A CA 1
ATOM 586 C C . ILE A 1 82 ? 9.718 -1.595 -9.390 1.00 90.56 82 ILE A C 1
ATOM 588 O O . ILE A 1 82 ? 8.807 -2.193 -8.806 1.00 90.56 82 ILE A O 1
ATOM 592 N N . PRO A 1 83 ? 9.999 -1.833 -10.688 1.00 90.62 83 PRO A N 1
ATOM 593 C CA . PRO A 1 83 ? 9.310 -2.860 -11.466 1.00 90.62 83 PRO A CA 1
ATOM 594 C C . PRO A 1 83 ? 9.423 -4.240 -10.818 1.00 90.62 83 PRO A C 1
ATOM 596 O O . PRO A 1 83 ? 10.482 -4.620 -10.319 1.00 90.62 83 PRO A O 1
ATOM 599 N N . GLY A 1 84 ? 8.317 -4.979 -10.805 1.00 89.06 84 GLY A N 1
ATOM 600 C CA . GLY A 1 84 ? 8.251 -6.308 -10.199 1.00 89.06 84 GLY A CA 1
ATOM 601 C C . GLY A 1 84 ? 8.277 -6.338 -8.664 1.00 89.06 84 GLY A C 1
ATOM 602 O O . GLY A 1 84 ? 8.330 -7.433 -8.095 1.00 89.06 84 GLY A O 1
ATOM 603 N N . SER A 1 85 ? 8.215 -5.190 -7.972 1.00 91.56 85 SER A N 1
ATOM 604 C CA . SER A 1 85 ? 8.105 -5.182 -6.509 1.00 91.56 85 SER A CA 1
ATOM 605 C C . SER A 1 85 ? 6.752 -5.736 -6.042 1.00 91.56 85 SER A C 1
ATOM 607 O O . SER A 1 85 ? 5.721 -5.411 -6.637 1.00 91.56 85 SER A O 1
ATOM 609 N N . PRO A 1 86 ? 6.693 -6.528 -4.954 1.00 91.06 86 PRO A N 1
ATOM 610 C CA . PRO A 1 86 ? 5.431 -7.095 -4.475 1.00 91.06 86 PRO A CA 1
ATOM 611 C C . PRO A 1 86 ? 4.369 -6.027 -4.198 1.00 91.06 86 PRO A C 1
ATOM 613 O O . PRO A 1 86 ? 3.210 -6.186 -4.581 1.00 91.06 86 PRO A O 1
ATOM 616 N N . PHE A 1 87 ? 4.775 -4.893 -3.615 1.00 91.56 87 PHE A N 1
ATOM 617 C CA . PHE A 1 87 ? 3.866 -3.793 -3.305 1.00 91.56 87 PHE A CA 1
ATOM 618 C C . PHE A 1 87 ? 3.249 -3.188 -4.569 1.00 91.56 87 PHE A C 1
ATOM 620 O O . PHE A 1 87 ? 2.054 -2.892 -4.591 1.00 91.56 87 PHE A O 1
ATOM 627 N N . ARG A 1 88 ? 4.007 -3.088 -5.668 1.00 92.06 88 ARG A N 1
ATOM 628 C CA . ARG A 1 88 ? 3.505 -2.628 -6.969 1.00 92.06 88 ARG A CA 1
ATOM 629 C C . ARG A 1 88 ? 2.420 -3.540 -7.543 1.00 92.06 88 ARG A C 1
ATOM 631 O O . ARG A 1 88 ? 1.449 -3.021 -8.092 1.00 92.06 88 ARG A O 1
ATOM 638 N N . LEU A 1 89 ? 2.542 -4.857 -7.360 1.00 92.38 89 LEU A N 1
ATOM 639 C CA . LEU A 1 89 ? 1.656 -5.873 -7.952 1.00 92.38 89 LEU A CA 1
ATOM 640 C C . LEU A 1 89 ? 0.276 -5.984 -7.293 1.00 92.38 89 LEU A C 1
ATOM 642 O O . LEU A 1 89 ? -0.639 -6.548 -7.901 1.00 92.38 89 LEU A O 1
ATOM 646 N N . VAL A 1 90 ? 0.118 -5.434 -6.087 1.00 91.81 90 VAL A N 1
ATOM 647 C CA . VAL A 1 90 ? -1.175 -5.350 -5.391 1.00 91.81 90 VAL A CA 1
ATOM 648 C C . VAL A 1 90 ? -2.183 -4.550 -6.232 1.00 91.81 90 VAL A C 1
ATOM 650 O O . VAL A 1 90 ? -1.860 -3.498 -6.784 1.00 91.81 90 VAL A O 1
ATOM 653 N N . ARG A 1 91 ? -3.416 -5.015 -6.351 1.00 90.12 91 ARG A N 1
ATOM 654 C CA . ARG A 1 91 ? -4.499 -4.359 -7.091 1.00 90.12 91 ARG A CA 1
ATOM 655 C C . ARG A 1 91 ? -5.709 -4.200 -6.172 1.00 90.12 91 ARG A C 1
ATOM 657 O O . ARG A 1 91 ? -5.845 -4.896 -5.166 1.00 90.12 91 ARG A O 1
ATOM 664 N N . SER A 1 92 ? -6.594 -3.266 -6.513 1.00 88.88 92 SER A N 1
ATOM 665 C CA . SER A 1 92 ? -7.869 -3.133 -5.808 1.00 88.88 92 SER A CA 1
ATOM 666 C C . SER A 1 92 ? -8.651 -4.448 -5.904 1.00 88.88 92 SER A C 1
ATOM 668 O O . SER A 1 92 ? -8.709 -5.046 -6.977 1.00 88.88 92 SER A O 1
ATOM 670 N N . GLY A 1 93 ? -9.228 -4.888 -4.789 1.00 87.19 93 GLY A N 1
ATOM 671 C CA . GLY A 1 93 ? -9.914 -6.174 -4.655 1.00 87.19 93 GLY A CA 1
ATOM 672 C C . GLY A 1 93 ? -9.049 -7.320 -4.122 1.00 87.19 93 GLY A C 1
ATOM 673 O O . GLY A 1 93 ? -9.611 -8.319 -3.685 1.00 87.19 93 GLY A O 1
ATOM 674 N N . ASP A 1 94 ? -7.718 -7.189 -4.081 1.00 91.12 94 ASP A N 1
ATOM 675 C CA . ASP A 1 94 ? -6.874 -8.213 -3.449 1.00 91.12 94 ASP A CA 1
ATOM 676 C C . ASP A 1 94 ? -7.126 -8.267 -1.933 1.00 91.12 94 ASP A C 1
ATOM 678 O O . ASP A 1 94 ? -7.442 -7.253 -1.304 1.00 91.12 94 ASP A O 1
ATOM 682 N N . ILE A 1 95 ? -6.948 -9.434 -1.318 1.00 91.00 95 ILE A N 1
ATOM 683 C CA . ILE A 1 95 ? -7.096 -9.589 0.133 1.00 91.00 95 ILE A CA 1
ATOM 684 C C . ILE A 1 95 ? -5.734 -9.381 0.797 1.00 91.00 95 ILE A C 1
ATOM 686 O O . ILE A 1 95 ? -4.756 -10.028 0.432 1.00 91.00 95 ILE A O 1
ATOM 690 N N . ILE A 1 96 ? -5.673 -8.498 1.793 1.00 91.50 96 ILE A N 1
ATOM 691 C CA . ILE A 1 96 ? -4.468 -8.265 2.601 1.00 91.50 96 ILE A CA 1
ATOM 692 C C . ILE A 1 96 ? -4.698 -8.792 4.012 1.00 91.50 96 ILE A C 1
ATOM 694 O O . ILE A 1 96 ? -5.738 -8.552 4.628 1.00 91.50 96 ILE A O 1
ATOM 698 N N . ARG A 1 97 ? -3.698 -9.496 4.542 1.00 91.62 97 ARG A N 1
ATOM 699 C CA . ARG A 1 97 ? -3.691 -10.030 5.899 1.00 91.62 97 ARG A CA 1
ATOM 700 C C . ARG A 1 97 ? -2.525 -9.435 6.670 1.00 91.62 97 ARG A C 1
ATOM 702 O O . ARG A 1 97 ? -1.371 -9.638 6.315 1.00 91.62 97 ARG A O 1
ATOM 709 N N . MET A 1 98 ? -2.833 -8.731 7.751 1.00 90.06 98 MET A N 1
ATOM 710 C CA . MET A 1 98 ? -1.834 -8.238 8.693 1.00 90.06 98 MET A CA 1
ATOM 711 C C . MET A 1 98 ? -1.905 -9.065 9.973 1.00 90.06 98 MET A C 1
ATOM 713 O O . MET A 1 98 ? -2.982 -9.234 10.544 1.00 90.06 98 MET A O 1
ATOM 717 N N . ASN A 1 99 ? -0.767 -9.579 10.428 1.00 91.38 99 ASN A N 1
ATOM 718 C CA . ASN A 1 99 ? -0.656 -10.283 11.698 1.00 91.38 99 ASN A CA 1
ATOM 719 C C . ASN A 1 99 ? 0.447 -9.643 12.547 1.00 91.38 99 ASN A C 1
ATOM 721 O O . ASN A 1 99 ? 1.630 -9.748 12.229 1.00 91.38 99 ASN A O 1
ATOM 725 N N . LEU A 1 100 ? 0.053 -8.986 13.640 1.00 90.19 100 LEU A N 1
ATOM 726 C CA . LEU A 1 100 ? 0.978 -8.274 14.526 1.00 90.19 100 LEU A CA 1
ATOM 727 C C . LEU A 1 100 ? 1.830 -9.216 15.385 1.00 90.19 100 LEU A C 1
ATOM 729 O O . LEU A 1 100 ? 2.996 -8.918 15.630 1.00 90.19 100 LEU A O 1
ATOM 733 N N . GLU A 1 101 ? 1.288 -10.364 15.795 1.00 93.69 101 GLU A N 1
ATOM 734 C CA . GLU A 1 101 ? 2.026 -11.358 16.586 1.00 93.69 101 GLU A CA 1
ATOM 735 C C . GLU A 1 101 ? 3.155 -11.985 15.764 1.00 93.69 101 GLU A C 1
ATOM 737 O O . GLU A 1 101 ? 4.292 -12.089 16.220 1.00 93.69 101 GLU A O 1
ATOM 742 N N . LYS A 1 102 ? 2.851 -12.343 14.513 1.00 95.06 102 LYS A N 1
ATOM 743 C CA . LYS A 1 102 ? 3.808 -12.905 13.552 1.00 95.06 102 LYS A CA 1
ATOM 744 C C . LYS A 1 102 ? 4.649 -11.843 12.850 1.00 95.06 102 LYS A C 1
ATOM 746 O O . LYS A 1 102 ? 5.588 -12.196 12.143 1.00 95.06 102 LYS A O 1
ATOM 751 N N . ARG A 1 103 ? 4.310 -10.560 13.027 1.00 93.31 103 ARG A N 1
ATOM 752 C CA . ARG A 1 103 ? 4.900 -9.418 12.312 1.00 93.31 103 ARG A CA 1
ATOM 753 C C . ARG A 1 103 ? 4.885 -9.620 10.791 1.00 93.31 103 ARG A C 1
ATOM 755 O O . ARG A 1 103 ? 5.859 -9.299 10.115 1.00 93.31 103 ARG A O 1
ATOM 762 N N . SER A 1 104 ? 3.786 -10.167 10.268 1.00 92.50 104 SER A N 1
ATOM 763 C CA . SER A 1 104 ? 3.613 -10.441 8.840 1.00 92.50 104 SER A CA 1
ATOM 764 C C . SER A 1 104 ? 2.572 -9.519 8.208 1.00 92.50 104 SER A C 1
ATOM 766 O O . SER A 1 104 ? 1.588 -9.117 8.840 1.00 92.50 104 SER A O 1
ATOM 768 N N . LEU A 1 105 ? 2.818 -9.174 6.946 1.00 91.81 105 LEU A N 1
ATOM 769 C CA . LEU A 1 105 ? 1.896 -8.467 6.071 1.00 91.81 105 LEU A CA 1
ATOM 770 C C . LEU A 1 105 ? 1.876 -9.218 4.743 1.00 91.81 105 LEU A C 1
ATOM 772 O O . LEU A 1 105 ? 2.812 -9.125 3.953 1.00 91.81 105 LEU A O 1
ATOM 776 N N . ASP A 1 106 ? 0.812 -9.978 4.539 1.00 92.31 106 ASP A N 1
ATOM 777 C CA . ASP A 1 106 ? 0.666 -10.913 3.436 1.00 92.31 106 ASP A CA 1
ATOM 778 C C . ASP A 1 106 ? -0.433 -10.432 2.487 1.00 92.31 106 ASP A C 1
ATOM 780 O O . ASP A 1 106 ? -1.430 -9.839 2.910 1.00 92.31 106 ASP A O 1
ATOM 784 N N . VAL A 1 107 ? -0.268 -10.715 1.199 1.00 91.56 107 VAL A N 1
ATOM 785 C CA . VAL A 1 107 ? -1.321 -10.536 0.199 1.00 91.56 107 VAL A CA 1
ATOM 786 C C . VAL A 1 107 ? -1.761 -11.914 -0.283 1.00 91.56 107 VAL A C 1
ATOM 788 O O . VAL A 1 107 ? -0.933 -12.745 -0.654 1.00 91.56 107 VAL A O 1
ATOM 791 N N . ASP A 1 108 ? -3.061 -12.177 -0.231 1.00 92.12 108 ASP A N 1
ATOM 792 C CA . ASP A 1 108 ? -3.653 -13.4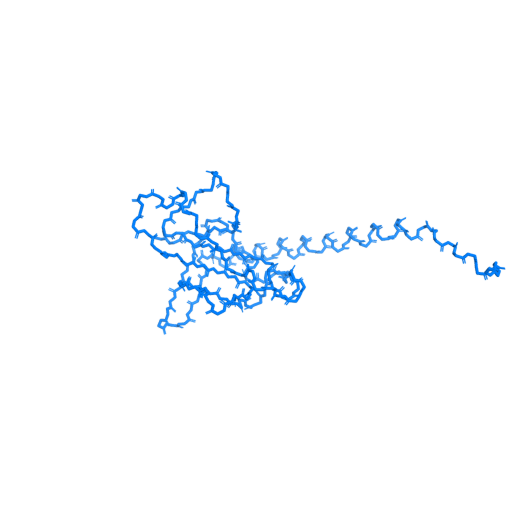67 -0.584 1.00 92.12 108 ASP A CA 1
ATOM 793 C C . ASP A 1 108 ? -3.834 -13.539 -2.107 1.00 92.12 108 ASP A C 1
ATOM 795 O O . ASP A 1 108 ? -4.919 -13.335 -2.654 1.00 92.12 108 ASP A O 1
ATOM 799 N N . ILE A 1 109 ? -2.713 -13.719 -2.806 1.00 90.88 109 ILE A N 1
ATOM 800 C CA . ILE A 1 109 ? -2.655 -13.868 -4.261 1.00 90.88 109 ILE A CA 1
ATOM 801 C C . ILE A 1 109 ? -1.984 -15.210 -4.557 1.00 90.88 109 ILE A C 1
ATOM 803 O O . ILE A 1 109 ? -0.872 -15.447 -4.076 1.00 90.88 109 ILE A O 1
ATOM 807 N N . PRO A 1 110 ? -2.598 -16.078 -5.379 1.00 93.56 110 PRO A N 1
ATOM 808 C CA . PRO A 1 110 ? -1.947 -17.297 -5.839 1.00 93.56 110 PRO A CA 1
ATOM 809 C C . PRO A 1 110 ? -0.607 -16.999 -6.525 1.00 93.56 110 PRO A C 1
ATOM 811 O O . PRO A 1 110 ? -0.504 -16.060 -7.316 1.00 93.56 110 PRO A O 1
ATOM 814 N N . ASN A 1 111 ? 0.408 -17.832 -6.280 1.00 92.56 111 ASN A N 1
ATOM 815 C CA . ASN A 1 111 ? 1.757 -17.645 -6.837 1.00 92.56 111 ASN A CA 1
ATOM 816 C C . ASN A 1 111 ? 1.765 -17.503 -8.369 1.00 92.56 111 ASN A C 1
ATOM 818 O O . ASN A 1 111 ? 2.539 -16.716 -8.910 1.00 92.56 111 ASN A O 1
ATOM 822 N N . GLU A 1 112 ? 0.887 -18.230 -9.062 1.00 94.69 112 GLU A N 1
ATOM 823 C CA . GLU A 1 112 ? 0.733 -18.156 -10.519 1.00 94.69 112 GLU A CA 1
ATOM 824 C C . GLU A 1 112 ? 0.259 -16.772 -10.978 1.00 94.69 112 GLU A C 1
ATOM 826 O O . GLU A 1 112 ? 0.832 -16.186 -11.898 1.00 94.69 112 GLU A O 1
ATOM 831 N N . GLU A 1 113 ? -0.740 -16.203 -10.298 1.00 93.62 113 GLU A N 1
ATOM 832 C CA . GLU A 1 113 ? -1.243 -14.864 -10.603 1.00 93.62 113 GLU A CA 1
ATOM 833 C C . GLU A 1 113 ? -0.196 -13.802 -10.261 1.00 93.62 113 GLU A C 1
ATOM 835 O O . GLU A 1 113 ? 0.012 -12.867 -11.035 1.00 93.62 113 GLU A O 1
ATOM 840 N N . LEU A 1 114 ? 0.525 -13.959 -9.148 1.00 91.81 114 LEU A N 1
ATOM 841 C CA . LEU A 1 114 ? 1.603 -13.044 -8.782 1.00 91.81 114 LEU A CA 1
ATOM 842 C C . LEU A 1 114 ? 2.724 -13.044 -9.836 1.00 91.81 114 LEU A C 1
ATOM 844 O O . LEU A 1 114 ? 3.171 -11.975 -10.255 1.00 91.81 114 LEU A O 1
ATOM 848 N N . ALA A 1 115 ? 3.135 -14.224 -10.312 1.00 93.69 115 ALA A N 1
ATOM 849 C CA . ALA A 1 115 ? 4.134 -14.368 -11.370 1.00 93.69 115 ALA A CA 1
ATOM 850 C C . ALA A 1 115 ? 3.659 -13.748 -12.694 1.00 93.69 115 ALA A C 1
ATOM 852 O O . ALA A 1 115 ? 4.410 -13.011 -13.337 1.00 93.69 115 ALA A O 1
ATOM 853 N N . ARG A 1 116 ? 2.392 -13.972 -13.066 1.00 95.31 116 ARG A N 1
ATOM 854 C CA . ARG A 1 116 ? 1.777 -13.370 -14.257 1.00 95.31 116 ARG A CA 1
ATOM 855 C C . ARG A 1 116 ? 1.775 -11.844 -14.175 1.00 95.31 116 ARG A C 1
ATOM 857 O O . ARG A 1 116 ? 2.230 -11.178 -15.103 1.00 95.31 116 ARG A O 1
ATOM 864 N N . ARG A 1 117 ? 1.320 -11.279 -13.050 1.00 94.62 117 ARG A N 1
ATOM 865 C CA . ARG A 1 117 ? 1.314 -9.824 -12.814 1.00 94.62 117 ARG A CA 1
ATOM 866 C C . ARG A 1 117 ? 2.723 -9.239 -12.857 1.00 94.62 117 ARG A C 1
ATOM 868 O O . ARG A 1 117 ? 2.892 -8.145 -13.389 1.00 94.62 117 ARG A O 1
ATOM 875 N N . LYS A 1 118 ? 3.714 -9.951 -12.313 1.00 93.50 118 LYS A N 1
ATOM 876 C CA . LYS A 1 118 ? 5.120 -9.537 -12.339 1.00 93.50 118 LYS A CA 1
ATOM 877 C C . LYS A 1 118 ? 5.658 -9.451 -13.766 1.00 93.50 118 LYS A C 1
ATOM 879 O O . LYS A 1 118 ? 6.183 -8.409 -14.142 1.00 93.50 118 LYS A O 1
ATOM 884 N N . ALA A 1 119 ? 5.455 -10.492 -14.570 1.00 93.50 119 ALA A N 1
ATOM 885 C CA . ALA A 1 119 ? 5.891 -10.507 -15.965 1.00 93.50 119 ALA A CA 1
ATOM 886 C C . ALA A 1 119 ? 5.213 -9.400 -16.795 1.00 93.50 119 ALA A C 1
ATOM 888 O O . ALA A 1 119 ? 5.875 -8.695 -17.556 1.00 93.50 119 ALA A O 1
ATOM 889 N N . GLU A 1 120 ? 3.902 -9.192 -16.612 1.00 93.62 120 GLU A N 1
ATOM 890 C CA . GLU A 1 120 ? 3.180 -8.081 -17.247 1.00 93.62 120 GLU A CA 1
ATOM 891 C C . GLU A 1 120 ? 3.757 -6.713 -16.869 1.00 93.62 120 GLU A C 1
ATOM 893 O O . GLU A 1 120 ? 3.829 -5.812 -17.708 1.00 93.62 120 GLU A O 1
ATOM 898 N N . ASP A 1 121 ? 4.109 -6.527 -15.598 1.00 92.75 121 ASP A N 1
ATOM 899 C CA . ASP A 1 121 ? 4.631 -5.266 -15.088 1.00 92.75 121 ASP A CA 1
ATOM 900 C C . ASP A 1 121 ? 6.043 -4.970 -15.605 1.00 92.75 121 ASP A C 1
ATOM 902 O O . ASP A 1 121 ? 6.301 -3.870 -16.099 1.00 92.75 121 ASP A O 1
ATOM 906 N N . GLU A 1 122 ? 6.930 -5.963 -15.575 1.00 90.25 122 GLU A N 1
ATOM 907 C CA . GLU A 1 122 ? 8.283 -5.860 -16.126 1.00 90.25 122 GLU A CA 1
ATOM 908 C C . GLU A 1 122 ? 8.240 -5.561 -17.631 1.00 90.25 122 GLU A C 1
ATOM 910 O O . GLU A 1 122 ? 8.925 -4.652 -18.103 1.00 90.25 122 GLU A O 1
ATOM 915 N N . GLN A 1 123 ? 7.362 -6.234 -18.382 1.00 90.81 123 GLN A N 1
ATOM 916 C CA . GLN A 1 123 ? 7.165 -5.966 -19.808 1.00 90.81 123 GLN A CA 1
ATOM 917 C C . GLN A 1 123 ? 6.690 -4.528 -20.064 1.00 90.81 123 GLN A C 1
ATOM 919 O O . GLN A 1 123 ? 7.184 -3.848 -20.968 1.00 90.81 123 GLN A O 1
ATOM 924 N N . LYS A 1 124 ? 5.746 -4.021 -19.259 1.00 89.75 124 LYS A N 1
ATOM 925 C CA . LYS A 1 124 ? 5.287 -2.625 -19.353 1.00 89.75 124 LYS A CA 1
ATOM 926 C C . LYS A 1 124 ? 6.413 -1.640 -19.052 1.00 89.75 124 LYS A C 1
ATOM 928 O O . LYS A 1 124 ? 6.530 -0.634 -19.754 1.00 89.75 124 LYS A O 1
ATOM 933 N N . ALA A 1 125 ? 7.232 -1.919 -18.040 1.00 87.62 125 ALA A N 1
ATOM 934 C CA . ALA A 1 125 ? 8.380 -1.089 -17.695 1.00 87.62 125 ALA A CA 1
ATOM 935 C C . ALA A 1 125 ? 9.386 -1.0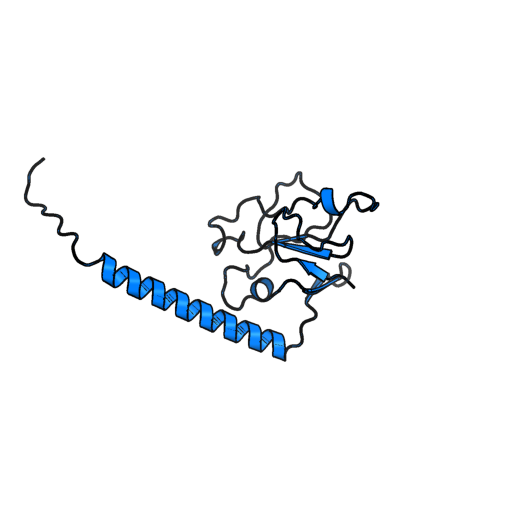20 -18.858 1.00 87.62 125 ALA A C 1
ATOM 937 O O . ALA A 1 125 ? 9.796 0.076 -19.247 1.00 87.62 125 ALA A O 1
ATOM 938 N N . TRP A 1 126 ? 9.694 -2.157 -19.492 1.00 85.75 126 TRP A N 1
ATOM 939 C CA . TRP A 1 126 ? 10.549 -2.211 -20.684 1.00 85.75 126 TRP A CA 1
ATOM 940 C C . TRP A 1 126 ? 10.013 -1.364 -21.844 1.00 85.75 126 TRP A C 1
ATOM 942 O O . TRP A 1 126 ? 10.750 -0.563 -22.423 1.00 85.75 126 TRP A O 1
ATOM 952 N N . LEU A 1 127 ? 8.717 -1.469 -22.150 1.00 87.38 127 LEU A N 1
ATOM 953 C CA . LEU A 1 127 ? 8.083 -0.674 -23.210 1.00 87.38 127 LEU A CA 1
ATOM 954 C C . LEU A 1 127 ? 8.110 0.836 -22.915 1.00 87.38 127 LEU A C 1
ATOM 956 O O . LEU A 1 127 ? 8.269 1.650 -23.828 1.00 87.38 127 LEU A O 1
ATOM 960 N N . GLN A 1 128 ? 7.971 1.237 -21.648 1.00 84.38 128 GLN A N 1
ATOM 961 C CA . GLN A 1 128 ? 8.079 2.644 -21.249 1.00 84.38 128 GLN A CA 1
ATOM 962 C C . GLN A 1 128 ? 9.496 3.195 -21.444 1.00 84.38 128 GLN A C 1
ATOM 964 O O . GLN A 1 128 ? 9.644 4.329 -21.911 1.00 84.38 128 GLN A O 1
ATOM 969 N N . ILE A 1 129 ? 10.524 2.401 -21.129 1.00 82.69 129 ILE A N 1
ATOM 970 C CA . ILE A 1 129 ? 11.927 2.765 -21.364 1.00 82.69 129 ILE A CA 1
ATOM 971 C C . ILE A 1 129 ? 12.167 2.980 -22.862 1.00 82.69 129 ILE A C 1
ATOM 973 O O . ILE A 1 129 ? 12.697 4.022 -23.248 1.00 82.69 129 ILE A O 1
ATOM 977 N N . GLN A 1 130 ? 11.700 2.057 -23.711 1.00 81.38 130 GLN A N 1
ATOM 978 C CA . GLN A 1 130 ? 11.824 2.192 -25.166 1.00 81.38 130 GLN A CA 1
ATOM 979 C C . GLN A 1 130 ? 11.139 3.460 -25.687 1.00 81.38 130 GLN A C 1
ATOM 981 O O . GLN A 1 130 ? 11.758 4.233 -26.412 1.00 81.38 130 GLN A O 1
ATOM 986 N N . ARG A 1 131 ? 9.902 3.743 -25.255 1.00 79.44 131 ARG A N 1
ATOM 987 C CA . ARG A 1 131 ? 9.178 4.965 -25.655 1.00 79.44 131 ARG A CA 1
ATOM 988 C C . ARG A 1 131 ? 9.923 6.249 -25.290 1.00 79.44 131 ARG A C 1
ATOM 990 O O . ARG A 1 131 ? 9.971 7.174 -26.102 1.00 79.44 131 ARG A O 1
ATOM 997 N N . ARG A 1 132 ? 10.503 6.316 -24.085 1.00 74.88 132 ARG A N 1
ATOM 998 C CA . ARG A 1 132 ? 11.312 7.468 -23.648 1.00 74.88 132 ARG A CA 1
ATOM 999 C C . ARG A 1 132 ? 12.583 7.615 -24.483 1.00 74.88 132 ARG A C 1
ATOM 1001 O O . ARG A 1 132 ? 12.926 8.739 -24.843 1.00 74.88 132 ARG A O 1
ATOM 1008 N N . ALA A 1 133 ? 13.240 6.506 -24.820 1.00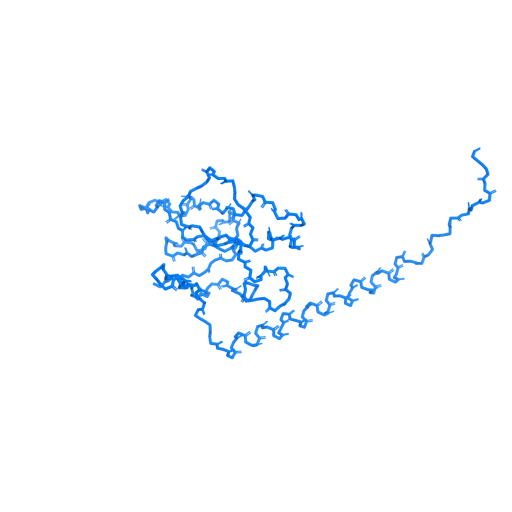 72.19 133 ALA A N 1
ATOM 1009 C CA . ALA A 1 133 ? 14.410 6.515 -25.691 1.00 72.19 133 ALA A CA 1
ATOM 1010 C C . ALA A 1 133 ? 14.064 7.048 -27.092 1.00 72.19 133 ALA A C 1
ATOM 1012 O O . ALA A 1 133 ? 14.732 7.960 -27.568 1.00 72.19 133 ALA A O 1
ATOM 1013 N N . THR A 1 134 ? 12.970 6.580 -27.704 1.00 65.88 134 THR A N 1
ATOM 1014 C CA . THR A 1 134 ? 12.536 7.026 -29.041 1.00 65.88 134 THR A CA 1
ATOM 1015 C C . THR A 1 134 ? 12.163 8.515 -29.080 1.00 65.88 134 THR A C 1
ATOM 1017 O O . THR A 1 134 ? 12.585 9.227 -29.987 1.00 65.88 134 THR A O 1
ATOM 1020 N N . HIS A 1 135 ? 11.448 9.026 -28.067 1.00 58.41 135 HIS A N 1
ATOM 1021 C CA . HIS A 1 135 ? 11.106 10.459 -27.972 1.00 58.41 135 HIS A CA 1
ATOM 1022 C C . HIS A 1 135 ? 12.328 11.370 -27.752 1.00 58.41 135 HIS A C 1
ATOM 1024 O O . HIS A 1 135 ? 12.307 12.540 -28.138 1.00 58.41 135 HIS A O 1
ATOM 1030 N N . SER A 1 136 ? 13.388 10.860 -27.120 1.00 54.91 136 SER A N 1
ATOM 1031 C CA . SER A 1 136 ? 14.654 11.585 -26.955 1.00 54.91 136 SER A CA 1
ATOM 1032 C C . SER A 1 136 ? 15.391 11.731 -28.290 1.00 54.91 136 SER A C 1
ATOM 1034 O O . SER A 1 136 ? 15.900 12.806 -28.612 1.00 54.91 136 SER A O 1
ATOM 1036 N N . THR A 1 137 ? 15.377 10.687 -29.125 1.00 54.44 137 THR A N 1
ATOM 1037 C CA . THR A 1 137 ? 16.038 10.713 -30.438 1.00 54.44 137 THR A CA 1
ATOM 1038 C C . THR A 1 137 ? 15.387 11.720 -31.396 1.00 54.44 137 THR A C 1
ATOM 1040 O O . THR A 1 137 ? 16.087 12.339 -32.193 1.00 54.44 137 THR A O 1
ATOM 1043 N N . GLU A 1 138 ? 14.077 11.958 -31.283 1.00 52.66 138 GLU A N 1
ATOM 1044 C CA . GLU A 1 138 ? 13.364 12.972 -32.077 1.00 52.66 138 GLU A CA 1
ATOM 1045 C C . GLU A 1 138 ? 13.599 14.413 -31.590 1.00 52.66 138 GLU A C 1
ATOM 1047 O O . GLU A 1 138 ? 13.704 15.317 -32.415 1.00 52.66 138 GLU A O 1
ATOM 1052 N N . ARG A 1 139 ? 13.758 14.644 -30.276 1.00 48.69 139 ARG A N 1
ATOM 1053 C CA . ARG A 1 139 ? 14.060 15.980 -29.711 1.00 48.69 139 ARG A CA 1
ATOM 1054 C C . ARG A 1 139 ? 15.514 16.421 -29.856 1.00 48.69 139 ARG A C 1
ATOM 1056 O O . ARG A 1 139 ? 15.796 17.601 -29.692 1.00 48.69 139 ARG A O 1
ATOM 1063 N N . THR A 1 140 ? 16.432 15.500 -30.139 1.00 49.53 140 THR A N 1
ATOM 1064 C CA . THR A 1 140 ? 17.865 15.819 -30.290 1.00 49.53 140 THR A CA 1
ATOM 1065 C C . THR A 1 140 ? 18.231 16.195 -31.736 1.00 49.53 140 THR A C 1
ATOM 1067 O O . THR A 1 140 ? 19.401 16.394 -32.057 1.00 49.53 140 THR A O 1
ATOM 1070 N N . ARG A 1 141 ? 17.245 16.339 -32.634 1.00 47.62 141 ARG A N 1
ATOM 1071 C CA . ARG A 1 141 ? 17.460 16.954 -33.948 1.00 47.62 141 ARG A CA 1
ATOM 1072 C C . ARG A 1 141 ? 17.481 18.476 -33.790 1.00 47.62 141 ARG A C 1
ATOM 1074 O O . ARG A 1 141 ? 16.448 19.124 -33.849 1.00 47.62 141 ARG A O 1
ATOM 1081 N N . GLU A 1 142 ? 18.698 18.982 -33.610 1.00 53.25 142 GLU A N 1
ATOM 1082 C CA . GLU A 1 142 ? 19.108 20.385 -33.728 1.00 53.25 142 GLU A CA 1
ATOM 1083 C C . GLU A 1 142 ? 18.921 21.272 -32.481 1.00 53.25 142 GLU A C 1
ATOM 1085 O O . GLU A 1 142 ? 17.942 21.988 -32.298 1.00 53.25 142 GLU A O 1
ATOM 1090 N N . VAL A 1 143 ? 19.966 21.295 -31.650 1.00 49.09 143 VAL A N 1
ATOM 1091 C CA . VAL A 1 143 ? 20.374 22.508 -30.933 1.00 49.09 143 VAL A CA 1
ATOM 1092 C C . VAL A 1 143 ? 21.819 22.782 -31.346 1.00 49.09 143 VAL A C 1
ATOM 1094 O O . VAL A 1 143 ? 22.762 22.320 -30.706 1.00 49.09 143 VAL A O 1
ATOM 1097 N N . ILE A 1 144 ? 22.000 23.483 -32.467 1.00 49.19 144 ILE A N 1
ATOM 1098 C CA . ILE A 1 144 ? 23.291 24.085 -32.813 1.00 49.19 144 ILE A CA 1
ATOM 1099 C C . ILE A 1 144 ? 23.375 25.382 -32.011 1.00 49.19 144 ILE A C 1
ATOM 1101 O O . ILE A 1 144 ? 22.747 26.381 -32.356 1.00 49.19 144 ILE A O 1
ATOM 1105 N N . VAL A 1 145 ? 24.114 25.360 -30.903 1.00 55.06 145 VAL A N 1
ATOM 1106 C CA . VAL A 1 145 ? 24.530 26.597 -30.236 1.00 55.06 145 VAL A CA 1
ATOM 1107 C C . VAL A 1 145 ? 25.746 27.117 -30.993 1.00 55.06 145 VAL A C 1
ATOM 1109 O O . VAL A 1 145 ? 26.836 26.556 -30.890 1.00 55.06 145 VAL A O 1
ATOM 1112 N N . ASP A 1 146 ? 25.550 28.164 -31.790 1.00 43.00 146 ASP A N 1
ATOM 1113 C CA . ASP A 1 146 ? 26.644 28.891 -32.430 1.00 43.00 146 ASP A CA 1
ATOM 1114 C C . ASP A 1 146 ? 27.407 29.705 -31.371 1.00 43.00 146 ASP A C 1
ATOM 1116 O O . ASP A 1 146 ? 26.959 30.756 -30.910 1.00 43.00 146 ASP A O 1
ATOM 1120 N N . CYS A 1 147 ? 28.567 29.189 -30.965 1.00 51.19 147 CYS A N 1
ATOM 1121 C CA . CYS A 1 147 ? 29.459 29.811 -29.988 1.00 51.19 147 CYS A CA 1
ATOM 1122 C C . CYS A 1 147 ? 30.313 30.964 -30.562 1.00 51.19 147 CYS A C 1
ATOM 1124 O O . CYS A 1 147 ? 31.213 31.435 -29.867 1.00 51.19 147 CYS A O 1
ATOM 1126 N N . THR A 1 148 ? 30.092 31.422 -31.803 1.00 45.56 148 THR A N 1
ATOM 1127 C CA . THR A 1 148 ? 30.956 32.439 -32.443 1.00 45.56 148 THR A CA 1
ATOM 1128 C C . THR A 1 148 ? 30.514 33.895 -32.264 1.00 45.56 148 THR A C 1
ATOM 1130 O O . THR A 1 148 ? 31.231 34.798 -32.697 1.00 45.56 148 THR A O 1
ATOM 1133 N N . LYS A 1 149 ? 29.396 34.179 -31.580 1.00 38.81 149 LYS A N 1
ATOM 1134 C CA . LYS A 1 149 ? 28.999 35.568 -31.281 1.00 38.81 149 LYS A CA 1
ATOM 1135 C C . LYS A 1 149 ? 29.498 36.029 -29.904 1.00 38.81 149 LYS A C 1
ATOM 1137 O O . LYS A 1 149 ? 29.096 35.442 -28.898 1.00 38.81 149 LYS A O 1
ATOM 1142 N N . PRO A 1 150 ? 30.345 37.076 -29.821 1.00 44.88 150 PRO A N 1
ATOM 1143 C CA . PRO A 1 150 ? 30.655 37.711 -28.546 1.00 44.88 150 PRO A CA 1
ATOM 1144 C C . PRO A 1 150 ? 29.421 38.441 -27.987 1.00 44.88 150 PRO A C 1
ATOM 1146 O O . PRO A 1 150 ? 28.552 38.868 -28.746 1.00 44.88 150 PRO A O 1
ATOM 1149 N N . ARG A 1 151 ? 29.377 38.510 -26.650 1.00 49.66 151 ARG A N 1
ATOM 1150 C CA . ARG A 1 151 ? 28.287 39.028 -25.803 1.00 49.66 151 ARG A CA 1
ATOM 1151 C C . ARG A 1 151 ? 27.807 40.429 -26.164 1.00 49.66 151 ARG A C 1
ATOM 1153 O O . ARG A 1 151 ? 28.678 41.285 -26.428 1.00 49.66 151 ARG A O 1
#

Secondary structure (DSSP, 8-state):
-PEEE------TT----TTEEEEE-S-STTTTTT--S--PPPP-TTTSTTS------EEESS---TT--SSEE-S-SS-TTSTT-HHHH--TT-EEEEETTTTEEEEE--HHHHHHHHHHHHHHHHHHHHHHHHHHHHHTS-----TTS--

pLDDT: mean 79.78, std 14.65, range [38.81, 95.31]